Protein AF-A0A1F8BYR2-F1 (afdb_monomer_lite)

pLDDT: mean 91.7, std 9.48, range [56.22, 98.75]

Structure (mmCIF, N/CA/C/O backbone):
data_AF-A0A1F8BYR2-F1
#
_entry.id   AF-A0A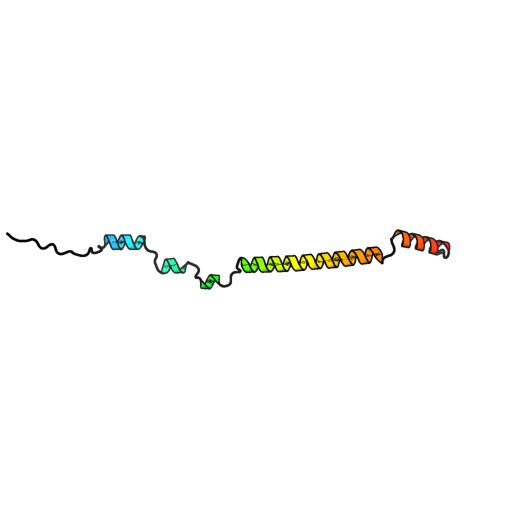1F8BYR2-F1
#
loop_
_atom_site.group_PDB
_atom_site.id
_atom_site.type_symbol
_atom_site.label_atom_id
_atom_site.label_alt_id
_atom_site.label_comp_id
_atom_site.label_asym_id
_atom_site.label_entity_id
_atom_site.label_seq_id
_atom_site.pdbx_PDB_ins_code
_atom_site.Cartn_x
_atom_site.Cartn_y
_atom_site.Cartn_z
_atom_site.occupancy
_atom_site.B_iso_or_equiv
_atom_site.auth_seq_id
_atom_site.auth_comp_id
_atom_site.auth_asym_id
_atom_site.auth_atom_id
_atom_site.pdbx_PDB_model_num
ATOM 1 N N . MET A 1 1 ? -24.090 12.450 81.504 1.00 56.22 1 MET A N 1
ATOM 2 C CA . MET A 1 1 ? -23.496 12.850 80.206 1.00 56.22 1 MET A CA 1
ATOM 3 C C . MET A 1 1 ? -23.569 11.662 79.258 1.00 56.22 1 MET A C 1
ATOM 5 O O . MET A 1 1 ? -22.928 10.660 79.540 1.00 56.22 1 MET A O 1
ATOM 9 N N . PHE A 1 2 ? -24.354 11.734 78.181 1.00 57.12 2 PHE A N 1
ATOM 10 C CA . PHE A 1 2 ? -24.406 10.668 77.172 1.00 57.12 2 PHE A CA 1
ATOM 11 C C . PHE A 1 2 ? -23.445 11.002 76.025 1.00 57.12 2 PHE A C 1
ATOM 13 O O . PHE A 1 2 ? -23.581 12.039 75.380 1.00 57.12 2 PHE A O 1
ATOM 20 N N . LYS A 1 3 ? -22.443 10.142 75.803 1.00 62.72 3 LYS A N 1
ATOM 21 C CA . LYS A 1 3 ? -21.521 10.234 74.663 1.00 62.72 3 LYS A CA 1
ATOM 22 C C . LYS A 1 3 ? -22.254 9.759 73.407 1.00 62.72 3 LYS A C 1
ATOM 24 O O . LYS A 1 3 ? -22.634 8.596 73.324 1.00 62.72 3 LYS A O 1
ATOM 29 N N . SER A 1 4 ? -22.440 10.660 72.447 1.00 67.75 4 SER A N 1
ATOM 30 C CA . SER A 1 4 ? -22.941 10.318 71.114 1.00 67.75 4 SER A CA 1
ATOM 31 C C . SER A 1 4 ? -21.875 9.520 70.361 1.00 67.75 4 SER A C 1
ATOM 33 O O . SER A 1 4 ? -20.759 10.001 70.162 1.00 67.75 4 SER A O 1
ATOM 35 N N . VAL A 1 5 ? -22.202 8.287 69.977 1.00 68.31 5 VAL A N 1
ATOM 36 C CA . VAL A 1 5 ? -21.373 7.459 69.096 1.00 68.31 5 VAL A CA 1
ATOM 37 C C . VAL A 1 5 ? -21.838 7.724 67.666 1.00 68.31 5 VAL A C 1
ATOM 39 O O . VAL A 1 5 ? -22.904 7.264 67.262 1.00 68.31 5 VAL A O 1
ATOM 42 N N . MET A 1 6 ? -21.062 8.488 66.893 1.00 70.69 6 MET A N 1
ATOM 43 C CA . MET A 1 6 ? -21.318 8.648 65.459 1.00 70.69 6 MET A CA 1
ATOM 44 C C . MET A 1 6 ? -20.946 7.354 64.732 1.00 70.69 6 MET A C 1
ATOM 46 O O . MET A 1 6 ? -19.771 7.023 64.586 1.00 70.69 6 MET A O 1
ATOM 50 N N . VAL A 1 7 ? -21.953 6.622 64.261 1.00 72.94 7 VAL A N 1
ATOM 51 C CA . VAL A 1 7 ? -21.753 5.477 63.367 1.00 72.94 7 VAL A CA 1
ATOM 52 C C . VAL A 1 7 ? -21.533 6.012 61.952 1.00 72.94 7 VAL A C 1
ATOM 54 O O . VAL A 1 7 ? -22.399 6.685 61.396 1.00 72.94 7 VAL A O 1
ATOM 57 N N . SER A 1 8 ? -20.370 5.728 61.362 1.00 76.56 8 SER A N 1
ATOM 58 C CA . SER A 1 8 ? -20.074 6.083 59.971 1.00 76.56 8 SER A CA 1
ATOM 59 C C . SER A 1 8 ? -20.888 5.193 59.026 1.00 76.56 8 SER A C 1
ATOM 61 O O . SER A 1 8 ? -20.580 4.015 58.835 1.00 76.56 8 SER A O 1
ATOM 63 N N . VAL A 1 9 ? -21.969 5.738 58.466 1.00 80.06 9 VAL A N 1
ATOM 64 C CA . VAL A 1 9 ? -22.800 5.048 57.471 1.00 80.06 9 VAL A CA 1
ATOM 65 C C . VAL A 1 9 ? -22.219 5.310 56.084 1.00 80.06 9 VAL A C 1
ATOM 67 O O . VAL A 1 9 ? -22.091 6.460 55.667 1.00 80.06 9 VAL A O 1
ATOM 70 N N . LYS A 1 10 ? -21.878 4.245 55.346 1.00 84.12 10 LYS A N 1
ATOM 71 C CA . LYS A 1 10 ? -21.440 4.370 53.947 1.00 84.12 10 LYS A CA 1
ATOM 72 C C . LYS A 1 10 ? -22.567 4.982 53.099 1.00 84.12 10 LYS A C 1
ATOM 74 O O . LYS A 1 10 ? -23.704 4.513 53.215 1.00 84.12 10 LYS A O 1
ATOM 79 N N . PRO A 1 11 ? -22.274 5.968 52.232 1.00 84.62 11 PRO A N 1
ATOM 80 C CA . PRO A 1 11 ? -23.282 6.567 51.367 1.00 84.62 11 PRO A CA 1
ATOM 81 C C . PRO A 1 11 ? -23.919 5.507 50.460 1.00 84.62 11 PRO A C 1
ATOM 83 O O . PRO A 1 11 ? -23.242 4.606 49.959 1.00 84.62 11 PRO A O 1
ATOM 86 N N . ARG A 1 12 ? -25.239 5.607 50.280 1.00 88.88 12 ARG A N 1
ATOM 87 C CA . ARG A 1 12 ? -26.034 4.721 49.423 1.00 88.88 12 ARG A CA 1
ATOM 88 C C . ARG A 1 12 ? -26.586 5.514 48.251 1.00 88.88 12 ARG A C 1
ATOM 90 O O . ARG A 1 12 ? -27.069 6.625 48.445 1.00 88.88 12 ARG A O 1
ATOM 97 N N . LEU A 1 13 ? -26.542 4.909 47.069 1.00 91.94 13 LEU A N 1
ATOM 98 C CA . LEU A 1 13 ? -27.184 5.467 45.886 1.00 91.94 13 LEU A CA 1
ATOM 99 C C . LEU A 1 13 ? -28.705 5.371 46.027 1.00 91.94 13 LEU A C 1
ATOM 101 O O . LEU A 1 13 ? -29.238 4.340 46.445 1.00 91.94 13 LEU A O 1
ATOM 105 N N . ASN A 1 14 ? -29.387 6.447 45.657 1.00 93.56 14 ASN A N 1
ATOM 106 C CA . ASN A 1 14 ? -30.835 6.514 45.534 1.00 93.56 14 ASN A CA 1
ATOM 107 C C . ASN A 1 14 ? -31.269 6.332 44.061 1.00 93.56 14 ASN A C 1
ATOM 109 O O . ASN A 1 14 ? -30.453 6.239 43.143 1.00 93.56 14 ASN A O 1
ATOM 113 N N . GLN A 1 15 ? -32.580 6.293 43.814 1.00 95.12 15 GLN A N 1
ATOM 114 C CA . GLN A 1 15 ? -33.127 6.072 42.471 1.00 95.12 15 GLN A CA 1
ATOM 115 C C . GLN A 1 15 ? -32.816 7.209 41.479 1.00 95.12 15 GLN A C 1
ATOM 117 O O . GLN A 1 15 ? -32.686 6.950 40.281 1.00 95.12 15 GLN A O 1
ATOM 122 N N . ALA A 1 16 ? -32.699 8.454 41.950 1.00 94.56 16 ALA A N 1
ATOM 123 C CA . ALA A 1 16 ? -32.299 9.585 41.116 1.00 94.56 16 ALA A CA 1
ATOM 124 C C . ALA A 1 16 ? -30.836 9.445 40.680 1.00 94.56 16 ALA A C 1
ATOM 126 O O . ALA A 1 16 ? -30.542 9.632 39.499 1.00 94.56 16 ALA A O 1
ATOM 127 N N . ASP A 1 17 ? -29.960 9.002 41.587 1.00 94.69 17 ASP A N 1
ATOM 128 C CA . ASP A 1 17 ? -28.564 8.705 41.268 1.00 94.69 17 ASP A CA 1
ATOM 129 C C . ASP A 1 17 ? -28.490 7.602 40.201 1.00 94.69 17 ASP A C 1
ATOM 131 O O . ASP A 1 17 ? -27.827 7.754 39.178 1.00 94.69 17 ASP A O 1
ATOM 135 N N . VAL A 1 18 ? -29.251 6.515 40.375 1.00 93.62 18 VAL A N 1
ATOM 136 C CA . VAL A 1 18 ? -29.320 5.414 39.397 1.00 93.62 18 VAL A CA 1
ATOM 137 C C . VAL A 1 18 ? -29.846 5.892 38.038 1.00 93.62 18 VAL A C 1
ATOM 139 O O . VAL A 1 18 ? -29.338 5.472 36.996 1.00 93.62 18 VAL A O 1
ATOM 142 N N . LYS A 1 19 ? -30.852 6.775 38.018 1.00 94.56 19 LYS A N 1
ATOM 143 C CA . LYS A 1 19 ? -31.400 7.348 36.780 1.00 94.56 19 LYS A CA 1
ATOM 144 C C . LYS A 1 19 ? -30.368 8.214 36.057 1.00 94.56 19 LYS A C 1
ATOM 146 O O . LYS A 1 19 ? -30.260 8.109 34.838 1.00 94.56 19 LYS A O 1
ATOM 151 N N . LEU A 1 20 ? -29.608 9.022 36.794 1.00 95.69 20 LEU A N 1
ATOM 152 C CA . LEU A 1 20 ? -28.540 9.849 36.240 1.00 95.69 20 LEU A CA 1
ATOM 153 C C . LEU A 1 20 ? -27.433 8.979 35.626 1.00 95.69 20 LEU A C 1
ATOM 155 O O . LEU A 1 20 ? -27.032 9.210 34.488 1.00 95.69 20 LEU A O 1
ATOM 159 N N . LEU A 1 21 ? -27.004 7.924 36.327 1.00 94.38 21 LEU A N 1
ATOM 160 C CA . LEU A 1 21 ? -25.954 7.012 35.856 1.00 94.38 21 LEU A CA 1
ATOM 161 C C . LEU A 1 21 ? -26.317 6.327 34.530 1.00 94.38 21 LEU A C 1
ATOM 163 O O . LEU A 1 21 ? -25.455 6.180 33.667 1.00 94.38 21 LEU A O 1
ATOM 167 N N . LYS A 1 22 ? -27.590 5.968 34.320 1.00 93.31 22 LYS A N 1
ATOM 168 C CA . LYS A 1 22 ? -28.056 5.363 33.057 1.00 93.31 22 LYS A CA 1
ATOM 169 C C . LYS A 1 22 ? -27.895 6.270 31.835 1.00 93.31 22 LYS A C 1
ATOM 171 O O . LYS A 1 22 ? -27.790 5.752 30.733 1.00 93.31 22 LYS A O 1
ATOM 176 N N . GLY A 1 23 ? -27.903 7.591 32.017 1.00 93.25 23 GLY A N 1
ATOM 177 C CA . GLY A 1 23 ? -27.664 8.547 30.932 1.00 93.25 23 GLY A CA 1
ATOM 178 C C . GLY A 1 23 ? -26.184 8.845 30.685 1.00 93.25 23 GLY A C 1
ATOM 179 O O . GLY A 1 23 ? -25.850 9.421 29.657 1.00 93.25 23 GLY A O 1
ATOM 180 N N . ILE A 1 24 ? -25.306 8.476 31.622 1.00 96.56 24 ILE A N 1
ATOM 181 C CA . ILE A 1 24 ? -23.867 8.777 31.573 1.00 96.56 24 ILE A CA 1
ATOM 182 C C . ILE A 1 24 ? -23.069 7.575 31.063 1.00 96.56 24 ILE A C 1
ATOM 184 O O . ILE A 1 24 ? -22.109 7.738 30.313 1.00 96.56 24 ILE A O 1
ATOM 188 N N . PHE A 1 25 ? -23.436 6.365 31.487 1.00 96.19 25 PHE A N 1
ATOM 189 C CA . PHE A 1 25 ? -22.695 5.158 31.141 1.00 96.19 25 PHE A CA 1
ATOM 190 C C . PHE A 1 25 ? -23.122 4.592 29.791 1.00 96.19 25 PHE A C 1
ATOM 192 O O . PHE A 1 25 ? -24.305 4.374 29.540 1.00 96.19 25 PHE A O 1
ATOM 199 N N . ALA A 1 26 ? -22.128 4.262 28.967 1.00 96.50 26 ALA A N 1
ATOM 200 C CA . ALA A 1 26 ? -22.342 3.445 27.785 1.00 96.50 26 ALA A CA 1
ATOM 201 C C . ALA A 1 26 ? -22.846 2.046 28.174 1.00 96.50 26 ALA A C 1
ATOM 203 O O . ALA A 1 26 ? -22.406 1.440 29.157 1.00 96.50 26 ALA A O 1
ATOM 204 N N . THR A 1 27 ? -23.754 1.522 27.363 1.00 95.50 27 THR A N 1
ATOM 205 C CA . THR A 1 27 ? -24.311 0.178 27.480 1.00 95.50 27 THR A CA 1
ATOM 206 C C . THR A 1 27 ? -23.552 -0.808 26.597 1.00 95.50 27 THR A C 1
ATOM 208 O O . THR A 1 27 ? -22.761 -0.443 25.727 1.00 95.50 27 THR A O 1
ATOM 211 N N . LYS A 1 28 ? -23.824 -2.104 26.776 1.00 96.44 28 LYS A N 1
ATOM 212 C CA . LYS A 1 28 ? -23.274 -3.141 25.891 1.00 96.44 28 LYS A CA 1
ATOM 213 C C . LYS A 1 28 ? -23.714 -2.957 24.438 1.00 96.44 28 LYS A C 1
ATOM 215 O O . LYS A 1 28 ? -22.953 -3.296 23.539 1.00 96.44 28 LYS A O 1
ATOM 220 N N . ASP A 1 29 ? -24.919 -2.438 24.213 1.00 96.88 29 ASP A N 1
ATOM 221 C CA . ASP A 1 29 ? -25.444 -2.224 22.866 1.00 96.88 29 ASP A CA 1
ATOM 222 C C . ASP A 1 29 ? -24.762 -1.047 22.161 1.00 96.88 29 ASP A C 1
ATOM 224 O O . ASP A 1 29 ? -24.561 -1.109 20.948 1.00 96.88 29 ASP A O 1
ATOM 228 N N . ASP A 1 30 ? -24.308 -0.037 22.909 1.00 96.38 30 ASP A N 1
ATOM 229 C CA . ASP A 1 30 ? -23.509 1.065 22.357 1.00 96.38 30 ASP A CA 1
ATOM 230 C C . ASP A 1 30 ? -22.164 0.566 21.811 1.00 96.38 30 ASP A C 1
ATOM 232 O O . ASP A 1 30 ? -21.710 1.003 20.753 1.00 96.38 30 ASP A O 1
ATOM 236 N N . LEU A 1 31 ? -21.549 -0.410 22.489 1.00 97.56 31 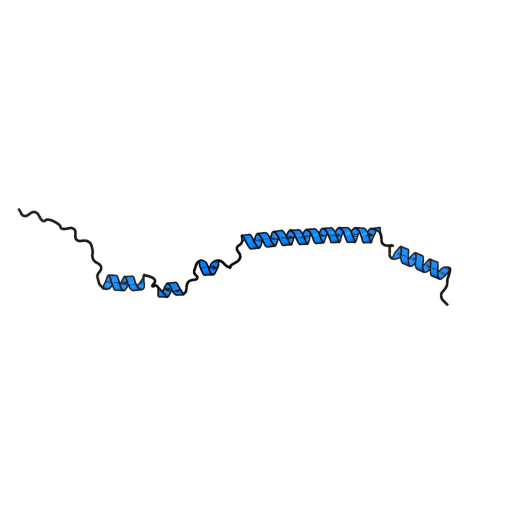LEU A N 1
ATOM 237 C CA . LEU A 1 31 ? -20.244 -0.957 22.106 1.00 97.56 31 LEU A CA 1
ATOM 238 C C . LEU A 1 31 ? -20.295 -1.865 20.871 1.00 97.56 31 LEU A C 1
ATOM 240 O O . LEU A 1 31 ? -19.293 -1.970 20.170 1.00 97.56 31 LEU A O 1
ATOM 244 N N . LYS A 1 32 ? -21.440 -2.489 20.560 1.00 96.69 32 LYS A N 1
ATOM 245 C CA . LYS A 1 32 ? -21.586 -3.389 19.393 1.00 96.69 32 LYS A CA 1
ATOM 246 C C . LYS A 1 32 ? -21.329 -2.701 18.049 1.00 96.69 32 LYS A C 1
ATOM 248 O O . LYS A 1 32 ? -21.083 -3.381 17.061 1.00 96.69 32 LYS A O 1
ATOM 253 N N . LYS A 1 33 ? -21.425 -1.369 17.998 1.00 96.44 33 LYS A N 1
ATOM 254 C CA . LYS A 1 33 ? -21.187 -0.567 16.787 1.00 96.44 33 LYS A CA 1
ATOM 255 C C . LYS A 1 33 ? -19.712 -0.229 16.569 1.00 96.44 33 LYS A C 1
ATOM 257 O O . LYS A 1 33 ? -19.369 0.317 15.525 1.00 96.44 33 LYS A O 1
ATOM 262 N N . LEU A 1 34 ? -18.857 -0.485 17.556 1.00 97.62 34 LEU A N 1
ATOM 263 C CA . LEU A 1 34 ? -17.433 -0.193 17.469 1.00 97.62 34 LEU A CA 1
ATOM 264 C C . LEU A 1 34 ? -16.700 -1.366 16.818 1.00 97.62 34 LEU A C 1
ATOM 266 O O . LEU A 1 34 ? -16.973 -2.522 17.134 1.00 97.62 34 LEU A O 1
ATOM 270 N N . ALA A 1 35 ? -15.735 -1.054 15.953 1.00 97.69 35 ALA A N 1
ATOM 271 C CA . ALA A 1 35 ? -14.793 -2.049 15.462 1.00 97.69 35 ALA A CA 1
ATOM 272 C C . ALA A 1 35 ? -13.965 -2.607 16.628 1.00 97.69 35 ALA A C 1
ATOM 274 O O . ALA A 1 35 ? -13.516 -1.878 17.520 1.00 97.69 35 ALA A O 1
ATOM 275 N N . THR A 1 36 ? -13.753 -3.913 16.608 1.00 97.56 36 THR A N 1
ATOM 276 C CA . THR A 1 36 ? -12.895 -4.627 17.543 1.00 97.56 36 THR A CA 1
ATOM 277 C C . THR A 1 36 ? -11.443 -4.580 17.077 1.00 97.56 36 THR A C 1
ATOM 279 O O . THR A 1 36 ? -11.127 -4.241 15.939 1.00 97.56 36 THR A O 1
ATOM 282 N N . LYS A 1 37 ? -10.514 -4.953 17.962 1.00 97.44 37 LYS A N 1
ATOM 283 C CA . LYS A 1 37 ? -9.100 -5.084 17.581 1.00 97.44 37 LYS A CA 1
ATOM 284 C C . LYS A 1 37 ? -8.875 -6.169 16.529 1.00 97.44 37 LYS A C 1
ATOM 286 O O . LYS A 1 37 ? -7.912 -6.069 15.777 1.00 97.44 37 LYS A O 1
ATOM 291 N N . ASP A 1 38 ? -9.729 -7.189 16.503 1.00 97.75 38 ASP A N 1
ATOM 292 C CA . ASP A 1 38 ? -9.629 -8.274 15.533 1.00 97.75 38 ASP A CA 1
ATOM 293 C C . ASP A 1 38 ? -10.034 -7.805 14.133 1.00 97.75 38 ASP A C 1
ATOM 295 O O . ASP A 1 38 ? -9.331 -8.130 13.181 1.00 97.75 38 ASP A O 1
ATOM 299 N N . ASP A 1 39 ? -11.041 -6.929 14.024 1.00 97.62 39 ASP A N 1
ATOM 300 C CA . ASP A 1 39 ? -11.459 -6.319 12.748 1.00 97.62 39 ASP A CA 1
ATOM 301 C C . ASP A 1 39 ? -10.338 -5.504 12.077 1.00 97.62 39 ASP A C 1
ATOM 303 O O . ASP A 1 39 ? -10.356 -5.270 10.871 1.00 97.62 39 ASP A O 1
ATOM 307 N N . LEU A 1 40 ? -9.345 -5.053 12.852 1.00 97.88 40 LEU A N 1
ATOM 308 C CA . LEU A 1 40 ? -8.244 -4.219 12.364 1.00 97.88 40 LEU A CA 1
ATOM 309 C C . LEU A 1 40 ? -7.006 -5.015 11.921 1.00 97.88 40 LEU A C 1
ATOM 311 O O . LEU A 1 40 ? -6.084 -4.418 11.364 1.00 97.88 40 LEU A O 1
ATOM 315 N N . LYS A 1 41 ? -6.944 -6.331 12.168 1.00 96.75 41 LYS A N 1
ATOM 316 C CA . LYS A 1 41 ? -5.732 -7.140 11.923 1.00 96.75 41 LYS A CA 1
ATOM 317 C C . LYS A 1 41 ? -5.350 -7.258 10.448 1.00 96.75 41 LYS A C 1
ATOM 319 O O . LYS A 1 41 ? -4.163 -7.367 10.152 1.00 96.75 41 LYS A O 1
ATOM 324 N N . ASP A 1 42 ? -6.329 -7.198 9.552 1.00 97.12 42 ASP A N 1
ATOM 325 C CA . ASP A 1 42 ? -6.114 -7.386 8.112 1.00 97.12 42 ASP A CA 1
ATOM 326 C C . ASP A 1 42 ? -5.710 -6.093 7.383 1.00 97.12 42 ASP A C 1
ATOM 328 O O . ASP A 1 42 ? -5.379 -6.112 6.195 1.00 97.12 42 ASP A O 1
ATOM 332 N N . PHE A 1 43 ? -5.704 -4.949 8.075 1.00 97.62 43 PHE A N 1
ATOM 333 C CA . PHE A 1 43 ? -5.308 -3.681 7.474 1.00 97.62 43 PHE A CA 1
ATOM 334 C C . PHE A 1 43 ? -3.788 -3.558 7.358 1.00 97.62 43 PHE A C 1
ATOM 336 O O . PHE A 1 43 ? -3.036 -3.806 8.302 1.00 97.62 43 PHE A O 1
ATOM 343 N N . ALA A 1 44 ? -3.334 -3.080 6.197 1.00 97.75 44 ALA A N 1
ATOM 344 C CA . ALA A 1 44 ? -1.934 -2.748 5.986 1.00 97.75 44 ALA A CA 1
ATOM 345 C C . ALA A 1 44 ? -1.475 -1.655 6.960 1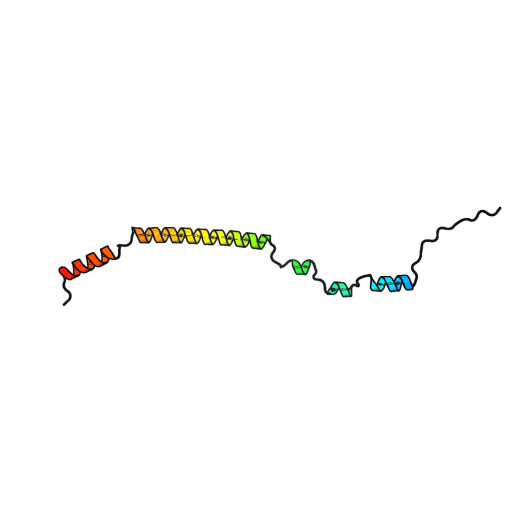.00 97.75 44 ALA A C 1
ATOM 347 O O . ALA A 1 44 ? -2.140 -0.635 7.161 1.00 97.75 44 ALA A O 1
ATOM 348 N N . THR A 1 45 ? -0.285 -1.837 7.523 1.00 97.88 45 THR A N 1
ATOM 349 C CA . THR A 1 45 ? 0.333 -0.847 8.400 1.00 97.88 45 THR A CA 1
ATOM 350 C C . THR A 1 45 ? 1.178 0.143 7.601 1.00 97.88 45 THR A C 1
ATOM 352 O O . THR A 1 45 ? 1.594 -0.101 6.465 1.00 97.88 45 THR A O 1
ATOM 355 N N . LYS A 1 46 ? 1.552 1.257 8.238 1.00 98.25 46 LYS A N 1
ATOM 356 C CA . LYS A 1 46 ? 2.527 2.207 7.677 1.00 98.25 46 LYS A CA 1
ATOM 357 C C . LYS A 1 46 ? 3.845 1.530 7.267 1.00 98.25 46 LYS A C 1
ATOM 359 O O . LYS A 1 46 ? 4.478 1.946 6.298 1.00 98.25 46 LYS A O 1
ATOM 364 N N . ILE A 1 47 ? 4.267 0.491 7.990 1.00 98.31 47 ILE A N 1
ATOM 365 C CA . ILE A 1 47 ? 5.503 -0.244 7.696 1.00 98.31 47 ILE A CA 1
ATOM 366 C C . ILE A 1 47 ? 5.380 -1.037 6.394 1.00 98.31 47 ILE A C 1
ATOM 368 O O . ILE A 1 47 ? 6.348 -1.104 5.633 1.00 98.31 47 ILE A O 1
ATOM 372 N N . ASP A 1 48 ? 4.207 -1.597 6.107 1.00 98.25 48 ASP A N 1
ATOM 373 C CA . ASP A 1 48 ? 3.968 -2.349 4.874 1.00 98.25 48 ASP A CA 1
ATOM 374 C C . ASP A 1 48 ? 4.070 -1.436 3.649 1.00 98.25 48 ASP A C 1
ATOM 376 O O . ASP A 1 48 ? 4.766 -1.765 2.685 1.00 98.25 48 ASP A O 1
ATOM 380 N N . LEU A 1 49 ? 3.515 -0.223 3.741 1.00 98.56 49 LEU A N 1
ATOM 381 C CA . LEU A 1 49 ? 3.627 0.793 2.690 1.00 98.56 49 LEU A CA 1
ATOM 382 C C . LEU A 1 49 ? 5.079 1.232 2.454 1.00 98.56 49 LEU A C 1
ATOM 384 O O . LEU A 1 49 ? 5.527 1.297 1.310 1.00 98.56 49 LEU A O 1
ATOM 388 N N . LEU A 1 50 ? 5.858 1.455 3.518 1.00 98.62 50 LEU A N 1
ATOM 389 C CA . LEU A 1 50 ? 7.282 1.798 3.394 1.00 98.62 50 LEU A CA 1
ATOM 390 C C . LEU A 1 50 ? 8.097 0.668 2.747 1.00 98.62 50 LEU A C 1
ATOM 392 O O . LEU A 1 50 ? 9.017 0.924 1.965 1.00 98.62 50 LEU A O 1
ATOM 396 N N . LYS A 1 51 ? 7.776 -0.598 3.048 1.00 98.69 51 LYS A N 1
ATOM 397 C CA . LYS A 1 51 ? 8.407 -1.752 2.387 1.00 98.69 51 LYS A CA 1
ATOM 398 C C . LYS A 1 51 ? 8.074 -1.778 0.896 1.00 98.69 51 LYS A C 1
ATOM 400 O O . LYS A 1 51 ? 8.976 -2.008 0.086 1.00 98.69 51 LYS A O 1
ATOM 405 N N . MET A 1 52 ? 6.817 -1.527 0.529 1.00 98.56 52 MET A N 1
ATOM 406 C CA . MET A 1 52 ? 6.393 -1.446 -0.871 1.00 98.56 52 MET A CA 1
ATOM 407 C C . MET A 1 52 ? 7.104 -0.312 -1.613 1.00 98.56 52 MET A C 1
ATOM 409 O O . MET A 1 52 ? 7.664 -0.547 -2.682 1.00 98.56 52 MET A O 1
ATOM 413 N N . GLU A 1 53 ? 7.174 0.881 -1.023 1.00 98.62 53 GLU A N 1
ATOM 414 C CA . GLU A 1 53 ? 7.864 2.037 -1.601 1.00 98.62 53 GLU A CA 1
ATOM 415 C C . GLU A 1 53 ? 9.347 1.737 -1.874 1.00 98.62 53 GLU A C 1
ATOM 417 O O . GLU A 1 53 ? 9.852 1.997 -2.969 1.00 98.62 53 GLU A O 1
ATOM 422 N N . ARG A 1 54 ? 10.050 1.130 -0.907 1.00 98.69 54 ARG A N 1
ATOM 423 C CA . ARG A 1 54 ? 11.460 0.733 -1.074 1.00 98.69 54 ARG A CA 1
ATOM 424 C C . ARG A 1 54 ? 11.638 -0.276 -2.205 1.00 98.69 54 ARG A C 1
ATOM 426 O O . ARG A 1 54 ? 12.549 -0.124 -3.019 1.00 98.69 54 ARG A O 1
ATOM 433 N N . ARG A 1 55 ? 10.771 -1.293 -2.277 1.00 98.56 55 ARG A N 1
ATOM 434 C CA . ARG A 1 55 ? 10.799 -2.291 -3.359 1.00 98.56 55 ARG A CA 1
ATOM 435 C C . ARG A 1 55 ? 10.561 -1.635 -4.714 1.00 98.56 55 ARG A C 1
ATOM 437 O O . ARG A 1 55 ? 11.299 -1.931 -5.652 1.00 98.56 55 ARG A O 1
ATOM 444 N N . LEU A 1 56 ? 9.582 -0.739 -4.812 1.00 98.69 56 LEU A N 1
ATOM 445 C CA . LEU A 1 56 ? 9.267 -0.030 -6.048 1.00 98.69 56 LEU A CA 1
ATOM 446 C C . LEU A 1 56 ? 10.441 0.844 -6.501 1.00 98.69 56 LEU A C 1
ATOM 448 O O . LEU A 1 56 ? 10.876 0.732 -7.645 1.00 98.69 56 LEU A O 1
ATOM 452 N N . LYS A 1 57 ? 11.019 1.639 -5.591 1.00 98.69 57 LYS A N 1
ATOM 453 C CA . LYS A 1 57 ? 12.213 2.454 -5.866 1.00 98.69 57 LYS A CA 1
ATOM 454 C C . LYS A 1 57 ? 13.364 1.610 -6.409 1.00 98.69 57 LYS A C 1
ATOM 456 O O . LYS A 1 57 ? 13.974 1.991 -7.403 1.00 98.69 57 LYS A O 1
ATOM 461 N N . LEU A 1 58 ? 13.628 0.447 -5.812 1.00 98.62 58 LEU A N 1
ATOM 462 C CA . LEU A 1 58 ? 14.682 -0.453 -6.283 1.00 98.62 58 LEU A CA 1
ATOM 463 C C . LEU A 1 58 ? 14.425 -0.956 -7.713 1.00 98.62 58 LEU A C 1
ATOM 465 O O . LEU A 1 58 ? 15.340 -0.933 -8.534 1.00 98.62 58 LEU A O 1
ATOM 469 N N . HIS A 1 59 ? 13.203 -1.401 -8.020 1.00 98.62 59 HIS A N 1
ATOM 470 C CA . HIS A 1 59 ? 12.861 -1.903 -9.357 1.00 98.62 59 HIS A CA 1
ATOM 471 C C . HIS A 1 59 ? 12.949 -0.807 -10.417 1.00 98.62 59 HIS A C 1
ATOM 473 O O . HIS A 1 59 ? 13.537 -1.027 -11.474 1.00 98.62 59 HIS A O 1
ATOM 479 N N . VAL A 1 60 ? 12.436 0.387 -10.115 1.00 98.62 60 VAL A N 1
ATOM 480 C CA . VAL A 1 60 ? 12.518 1.538 -11.021 1.00 98.62 60 VAL A CA 1
ATOM 481 C C . VAL A 1 60 ? 13.974 1.920 -11.279 1.00 98.62 60 VAL A C 1
ATOM 483 O O . VAL A 1 60 ? 14.354 2.122 -12.430 1.00 98.62 60 VAL A O 1
ATOM 486 N N . SER A 1 61 ? 14.816 1.973 -10.243 1.00 98.69 61 SER A N 1
ATOM 487 C CA . SER A 1 61 ? 16.244 2.262 -10.415 1.00 98.69 61 SER A CA 1
ATOM 488 C C . SER A 1 61 ? 16.946 1.210 -11.274 1.00 98.69 61 SER A C 1
ATOM 490 O O . SER A 1 61 ? 17.700 1.572 -12.174 1.00 98.69 61 SER A O 1
ATOM 492 N N . LYS A 1 62 ? 16.661 -0.082 -11.068 1.00 98.75 62 LYS A N 1
ATOM 493 C CA . LYS A 1 62 ? 17.214 -1.163 -11.904 1.00 98.75 62 LYS A CA 1
ATOM 494 C C . LYS A 1 62 ? 16.799 -1.025 -13.369 1.00 98.75 62 LYS A C 1
ATOM 496 O O . LYS A 1 62 ? 17.656 -1.094 -14.244 1.00 98.75 62 LYS A O 1
ATOM 501 N N . ALA A 1 63 ? 15.516 -0.775 -13.630 1.00 98.62 63 ALA A N 1
ATOM 502 C CA . ALA A 1 63 ? 15.003 -0.593 -14.986 1.00 98.62 63 ALA A CA 1
ATOM 503 C C . ALA A 1 63 ? 15.644 0.615 -15.689 1.00 98.62 63 ALA A C 1
ATOM 505 O O . ALA A 1 63 ? 15.991 0.534 -16.864 1.00 98.62 63 ALA A O 1
ATOM 506 N N . LYS A 1 64 ? 15.862 1.721 -14.965 1.00 98.69 64 LYS A N 1
ATOM 507 C CA . LYS A 1 64 ? 16.559 2.900 -15.501 1.00 98.69 64 LYS A CA 1
ATOM 508 C C . LYS A 1 64 ? 18.002 2.590 -15.900 1.00 98.69 64 LYS A C 1
ATOM 510 O O . LYS A 1 64 ? 18.435 3.031 -16.959 1.00 98.69 64 LYS A O 1
ATOM 515 N N . ILE A 1 65 ? 18.732 1.836 -15.077 1.00 98.69 65 ILE A N 1
ATOM 516 C CA . ILE A 1 65 ? 20.126 1.454 -15.358 1.00 98.69 65 ILE A CA 1
ATOM 517 C C . ILE A 1 65 ? 20.207 0.511 -16.566 1.00 98.69 65 ILE A C 1
ATOM 519 O O . ILE A 1 65 ? 21.053 0.711 -17.439 1.00 98.69 65 ILE A O 1
ATOM 523 N N . ASP A 1 66 ? 19.321 -0.487 -16.646 1.00 98.50 66 ASP A N 1
ATOM 524 C CA . ASP A 1 66 ? 19.237 -1.377 -17.812 1.00 98.50 66 ASP A CA 1
ATOM 525 C C . ASP A 1 66 ? 18.963 -0.584 -19.096 1.00 98.50 66 ASP A C 1
ATOM 527 O O . ASP A 1 66 ? 19.686 -0.714 -20.086 1.00 98.50 66 ASP A O 1
ATOM 531 N N . LEU A 1 67 ? 17.975 0.316 -19.052 1.00 98.50 67 LEU A N 1
ATOM 532 C CA . LEU A 1 67 ? 17.632 1.162 -20.188 1.00 98.50 67 LEU A CA 1
ATOM 533 C C . LEU A 1 67 ? 18.810 2.046 -20.615 1.00 98.50 67 LEU A C 1
ATOM 535 O O . LEU A 1 67 ? 19.125 2.098 -21.801 1.00 98.50 67 LEU A O 1
ATOM 539 N N . ALA A 1 68 ? 19.492 2.692 -19.666 1.00 98.06 68 ALA A N 1
ATOM 540 C CA . ALA A 1 68 ? 20.672 3.503 -19.955 1.00 98.06 68 ALA A CA 1
ATOM 541 C C . ALA A 1 68 ? 21.774 2.671 -20.630 1.00 98.06 68 ALA A C 1
ATOM 543 O O . ALA A 1 68 ? 22.318 3.074 -21.655 1.00 98.06 68 ALA A O 1
ATOM 544 N N . THR A 1 69 ? 22.033 1.464 -20.119 1.00 97.75 69 THR A N 1
ATOM 545 C CA . THR A 1 69 ? 23.025 0.539 -20.686 1.00 97.75 69 THR A CA 1
ATOM 546 C C . THR A 1 69 ? 22.670 0.148 -22.122 1.00 97.75 69 THR A C 1
ATOM 548 O O . THR A 1 69 ? 23.533 0.123 -23.001 1.00 97.75 69 THR A O 1
ATOM 551 N N . ARG A 1 70 ? 21.390 -0.131 -22.391 1.00 96.31 70 ARG A N 1
ATOM 552 C CA . ARG A 1 70 ? 20.901 -0.490 -23.729 1.00 96.31 70 ARG A CA 1
ATOM 553 C C . ARG A 1 70 ? 20.991 0.677 -24.707 1.00 96.31 70 ARG A C 1
ATOM 555 O O . ARG A 1 70 ? 21.435 0.467 -25.832 1.00 96.31 70 ARG A O 1
ATOM 562 N N . ILE A 1 71 ? 20.639 1.890 -24.281 1.00 94.88 71 ILE A N 1
ATOM 563 C CA . ILE A 1 71 ? 20.773 3.102 -25.103 1.00 94.88 71 ILE A CA 1
ATOM 564 C C . ILE A 1 71 ? 22.237 3.324 -25.484 1.00 94.88 71 ILE A C 1
ATOM 566 O O . ILE A 1 71 ? 22.533 3.510 -26.662 1.00 94.88 71 ILE A O 1
ATOM 570 N N . SER A 1 72 ? 23.160 3.235 -24.520 1.00 93.75 72 SER A N 1
ATOM 571 C CA . SER A 1 72 ? 24.592 3.383 -24.797 1.00 93.75 72 SER A CA 1
ATOM 572 C C . SER A 1 72 ? 25.093 2.350 -25.805 1.00 93.75 72 SER A C 1
ATOM 574 O O . SER A 1 72 ? 25.853 2.705 -26.699 1.00 93.75 72 SER A O 1
ATOM 576 N N . ARG A 1 73 ? 24.638 1.092 -25.717 1.00 92.56 73 ARG A N 1
ATOM 577 C CA . ARG A 1 73 ? 24.993 0.054 -26.699 1.00 92.56 73 ARG A CA 1
ATOM 578 C C . ARG A 1 73 ? 24.468 0.372 -28.092 1.00 92.56 73 ARG A C 1
ATOM 580 O O . ARG A 1 73 ? 25.220 0.256 -29.053 1.00 92.56 73 ARG A O 1
ATOM 587 N N . VAL A 1 74 ? 23.203 0.771 -28.222 1.00 89.56 74 VAL A N 1
ATOM 588 C CA . VAL A 1 74 ? 22.624 1.131 -29.528 1.00 89.56 74 VAL A CA 1
ATOM 589 C C . VAL A 1 74 ? 23.389 2.301 -30.144 1.00 89.56 74 VAL A C 1
ATOM 591 O O . VAL A 1 74 ? 23.734 2.238 -31.320 1.00 89.56 74 VAL A O 1
ATOM 594 N N . ALA A 1 75 ? 23.726 3.311 -29.338 1.00 88.38 75 ALA A N 1
ATOM 595 C CA . ALA A 1 75 ? 24.454 4.492 -29.789 1.00 88.38 75 ALA A CA 1
ATOM 596 C C . ALA A 1 75 ? 25.872 4.188 -30.305 1.00 88.38 75 ALA A C 1
ATOM 598 O O . ALA A 1 75 ? 26.349 4.895 -31.187 1.00 88.38 75 ALA A O 1
ATOM 599 N N . THR A 1 76 ? 26.548 3.160 -29.776 1.00 87.19 76 THR A N 1
ATOM 600 C CA . THR A 1 76 ? 27.929 2.823 -30.170 1.00 87.19 76 THR A CA 1
ATOM 601 C C . THR A 1 76 ? 28.038 1.694 -31.191 1.00 87.19 76 THR A C 1
ATOM 603 O O . THR A 1 76 ? 29.054 1.603 -31.873 1.00 87.19 76 THR A O 1
ATOM 606 N N . SER A 1 77 ? 27.026 0.830 -31.306 1.00 86.69 77 SER A N 1
ATOM 607 C CA . SER A 1 77 ? 27.052 -0.330 -32.213 1.00 86.69 77 SER A CA 1
ATOM 608 C C . SER A 1 77 ? 26.231 -0.155 -33.491 1.00 86.69 77 SER A C 1
ATOM 610 O O . SER A 1 77 ? 26.425 -0.917 -34.436 1.00 86.69 77 SER A O 1
ATOM 612 N N . SER A 1 78 ? 25.333 0.834 -33.552 1.00 85.81 78 SER A N 1
ATOM 613 C CA . SER A 1 78 ? 24.497 1.064 -34.736 1.00 85.81 78 SER A CA 1
ATOM 614 C C . SER A 1 78 ? 25.147 2.081 -35.678 1.00 85.81 78 SER A C 1
ATOM 616 O O . SER A 1 78 ? 25.589 3.135 -35.214 1.00 85.81 78 SER A O 1
ATOM 618 N N . PRO A 1 79 ? 25.174 1.827 -37.000 1.00 84.94 79 PRO A N 1
ATOM 619 C CA . PRO A 1 79 ? 25.540 2.845 -37.976 1.00 84.94 79 PRO A CA 1
ATOM 620 C C . PRO A 1 79 ? 24.653 4.080 -37.814 1.00 84.94 79 PRO A C 1
ATOM 622 O O . PRO A 1 79 ? 23.446 3.970 -37.595 1.00 84.94 79 PRO A O 1
ATOM 625 N N . THR A 1 80 ? 25.238 5.270 -37.941 1.00 85.56 80 THR A N 1
ATOM 626 C CA . THR A 1 80 ? 24.429 6.494 -37.958 1.00 85.56 80 THR A CA 1
ATOM 627 C C . THR A 1 80 ? 23.567 6.539 -39.221 1.00 85.56 80 THR A C 1
ATOM 629 O O . THR A 1 80 ? 23.955 6.004 -40.261 1.00 85.56 80 THR A O 1
ATOM 632 N N . ILE A 1 81 ? 22.431 7.242 -39.165 1.00 84.56 81 ILE A N 1
ATOM 633 C CA . I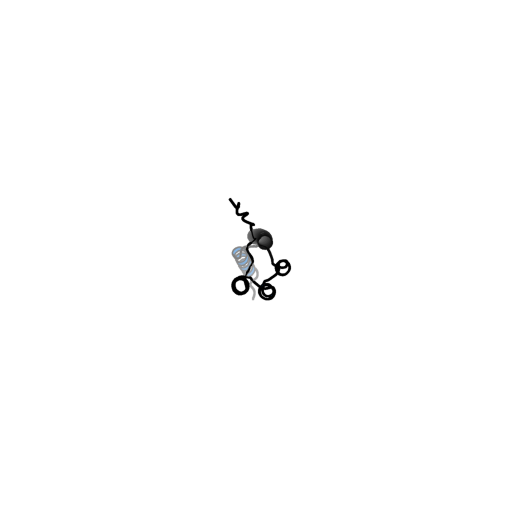LE A 1 81 ? 21.569 7.463 -40.342 1.00 84.56 81 ILE A CA 1
ATOM 634 C C . ILE A 1 81 ? 22.380 8.058 -41.499 1.00 84.56 81 ILE A C 1
ATOM 636 O O . ILE A 1 81 ? 22.237 7.634 -42.640 1.00 84.56 81 ILE A O 1
ATOM 640 N N . LYS A 1 82 ? 23.301 8.985 -41.202 1.00 84.88 82 LYS A N 1
ATOM 641 C CA . LYS A 1 82 ? 24.200 9.556 -42.208 1.00 84.88 82 LYS A CA 1
ATOM 642 C C . LYS A 1 82 ? 25.077 8.485 -42.862 1.00 84.88 82 LYS A C 1
ATOM 644 O O . LYS A 1 82 ? 25.135 8.431 -44.081 1.00 84.88 82 LYS A O 1
ATOM 649 N N . MET A 1 83 ? 25.716 7.618 -42.072 1.00 90.56 83 MET A N 1
ATOM 650 C CA . MET A 1 83 ? 26.550 6.534 -42.610 1.00 90.56 83 MET A CA 1
ATOM 651 C C . MET A 1 83 ? 25.749 5.566 -43.486 1.00 90.56 83 MET A C 1
ATOM 653 O O . MET A 1 83 ? 26.272 5.090 -44.490 1.00 90.56 83 MET A O 1
ATOM 657 N N . PHE A 1 84 ? 24.494 5.289 -43.125 1.00 91.56 84 PHE A N 1
ATOM 658 C CA . PHE A 1 84 ? 23.606 4.457 -43.932 1.00 91.56 84 PHE A CA 1
ATOM 659 C C . PHE A 1 84 ? 23.236 5.139 -45.258 1.00 91.56 84 PHE A C 1
ATOM 661 O O . PHE A 1 84 ? 23.447 4.553 -46.316 1.00 91.56 84 PHE A O 1
ATOM 668 N N . ASN A 1 85 ? 22.790 6.398 -45.219 1.00 89.75 85 ASN A N 1
ATOM 669 C CA . ASN A 1 85 ? 22.423 7.164 -46.416 1.00 89.75 85 ASN A CA 1
ATOM 670 C C . ASN A 1 85 ? 23.626 7.378 -47.356 1.00 89.75 85 ASN A C 1
ATOM 672 O O . ASN A 1 85 ? 23.499 7.278 -48.576 1.00 89.75 85 ASN A O 1
ATOM 676 N N . ASP A 1 86 ? 24.813 7.635 -46.795 1.00 93.44 86 ASP A N 1
ATOM 677 C CA . ASP A 1 86 ? 26.059 7.755 -47.559 1.00 93.44 86 ASP A CA 1
ATOM 678 C C . ASP A 1 86 ? 26.389 6.435 -48.280 1.00 93.44 86 ASP A C 1
ATOM 680 O O . ASP A 1 86 ? 26.850 6.444 -49.427 1.00 93.44 86 ASP A O 1
ATOM 684 N N . LEU A 1 87 ? 26.147 5.289 -47.631 1.00 92.94 87 LEU A N 1
ATOM 685 C CA . LEU A 1 87 ? 26.332 3.967 -48.229 1.00 92.94 87 LEU A CA 1
ATOM 686 C C . LEU A 1 87 ? 25.294 3.687 -49.324 1.00 92.94 87 LEU A C 1
ATOM 688 O O . LEU A 1 87 ? 25.675 3.250 -50.408 1.00 92.94 87 LEU A O 1
ATOM 692 N N . GLU A 1 88 ? 24.020 3.988 -49.081 1.00 92.31 88 GLU A N 1
ATOM 693 C CA . GLU A 1 88 ? 22.932 3.849 -50.057 1.00 92.31 88 GLU A CA 1
ATOM 694 C C . GLU A 1 88 ? 23.215 4.662 -51.331 1.00 92.31 88 GLU A C 1
ATOM 696 O O . GLU A 1 88 ? 23.173 4.135 -52.444 1.00 92.31 88 GLU A O 1
ATOM 701 N N . GLY A 1 89 ? 23.642 5.919 -51.177 1.00 93.44 89 GLY A N 1
ATOM 702 C CA . GLY A 1 89 ? 24.042 6.763 -52.301 1.00 93.44 89 GLY A CA 1
ATOM 703 C C . GLY A 1 89 ? 25.253 6.222 -53.068 1.00 93.44 89 GLY A C 1
ATOM 704 O O . GLY A 1 89 ? 25.336 6.387 -54.285 1.00 93.44 89 GLY A O 1
ATOM 705 N N . ARG A 1 90 ? 26.202 5.556 -52.393 1.00 95.06 90 ARG A N 1
ATOM 706 C CA . ARG A 1 90 ? 27.317 4.869 -53.069 1.00 95.06 90 ARG A CA 1
ATOM 707 C C . ARG A 1 90 ? 26.823 3.669 -53.870 1.00 95.06 90 ARG A C 1
ATOM 709 O O . ARG A 1 90 ? 27.240 3.534 -55.015 1.00 95.06 90 ARG A O 1
ATOM 716 N N . ILE A 1 91 ? 25.952 2.838 -53.300 1.00 93.75 91 ILE A N 1
ATOM 717 C CA . ILE A 1 91 ? 25.392 1.660 -53.978 1.00 93.75 91 ILE A CA 1
ATOM 718 C C . ILE A 1 91 ? 24.666 2.085 -55.258 1.00 93.75 91 ILE A C 1
ATOM 720 O O . ILE A 1 91 ? 25.004 1.578 -56.323 1.00 93.75 91 ILE A O 1
ATOM 724 N N . ASN A 1 92 ? 23.786 3.088 -55.187 1.00 94.31 92 ASN A N 1
ATOM 725 C CA . ASN A 1 92 ? 23.020 3.567 -56.346 1.00 94.31 92 ASN A CA 1
ATOM 726 C C . ASN A 1 92 ? 23.898 4.152 -57.466 1.00 94.31 92 ASN A C 1
ATOM 728 O O . ASN A 1 92 ? 23.523 4.093 -58.633 1.00 94.31 92 ASN A O 1
ATOM 732 N N . ARG A 1 93 ? 25.081 4.700 -57.144 1.00 93.44 93 ARG A N 1
ATOM 733 C CA . ARG A 1 93 ? 26.033 5.175 -58.166 1.00 93.44 93 ARG A CA 1
ATOM 734 C C . ARG A 1 93 ? 26.712 4.039 -58.929 1.00 93.44 93 ARG A C 1
ATOM 736 O O . ARG A 1 93 ? 26.990 4.205 -60.111 1.00 93.44 93 ARG A O 1
ATOM 743 N N . TYR A 1 94 ? 27.020 2.928 -58.259 1.00 92.00 94 TYR A N 1
ATOM 744 C CA . TYR A 1 94 ? 27.695 1.780 -58.883 1.00 92.00 94 TYR A CA 1
ATOM 745 C C . TYR A 1 94 ? 26.715 0.768 -59.487 1.00 92.00 94 TYR A C 1
ATOM 747 O O . TYR A 1 94 ? 27.052 0.094 -60.456 1.00 92.00 94 TYR A O 1
ATOM 755 N N . HIS A 1 95 ? 25.504 0.684 -58.939 1.00 87.31 95 HIS A N 1
ATOM 756 C CA . HIS A 1 95 ? 24.423 -0.182 -59.392 1.00 87.31 95 HIS A CA 1
ATOM 757 C C . HIS A 1 95 ? 23.129 0.638 -59.502 1.00 87.31 95 HIS A C 1
ATOM 759 O O . HIS A 1 95 ? 22.285 0.560 -58.607 1.00 87.31 95 HIS A O 1
ATOM 765 N N . PRO A 1 96 ? 22.973 1.458 -60.558 1.00 81.75 96 PRO A N 1
ATOM 766 C CA . PRO A 1 96 ? 21.737 2.193 -60.775 1.00 81.75 96 PRO A CA 1
ATOM 767 C C . PRO A 1 96 ? 20.593 1.197 -60.978 1.00 81.75 96 PRO A C 1
ATOM 769 O O . PRO A 1 96 ? 20.664 0.310 -61.829 1.00 81.75 96 PRO A O 1
ATOM 772 N N . THR A 1 97 ? 19.558 1.309 -60.152 1.00 76.88 97 THR A N 1
ATOM 773 C CA . THR A 1 97 ? 18.301 0.594 -60.358 1.00 76.88 97 THR A CA 1
ATOM 774 C C . THR A 1 97 ? 17.604 1.217 -61.569 1.00 76.88 97 THR A C 1
ATOM 776 O O . THR A 1 97 ? 17.454 2.437 -61.630 1.00 76.88 97 THR A O 1
ATOM 779 N N . ASN A 1 98 ? 17.283 0.388 -62.569 1.00 67.50 98 ASN A N 1
ATOM 780 C C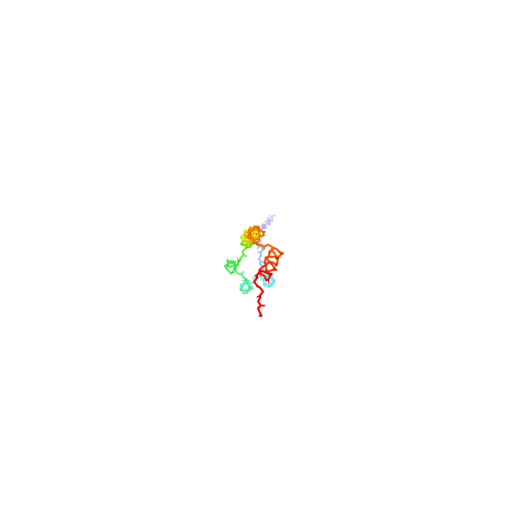A . ASN A 1 98 ? 16.534 0.802 -63.763 1.00 67.50 98 ASN A CA 1
ATOM 781 C C . ASN A 1 98 ? 15.112 1.243 -63.412 1.00 67.50 98 ASN A C 1
ATOM 783 O O . ASN A 1 98 ? 14.515 0.607 -62.512 1.00 67.50 98 ASN A O 1
#

Foldseek 3Di:
DDDDDDDDDDDDDDPVNVVVVVVVDDDPVNCVPDDDPVNCPPDDDPVNVVVVVVVVVVVVVVVVVVVVVVVVCCVPPPDDPVRVVVVVVVCCVVPPDD

Radius of gyration: 43.38 Å; chains: 1; bounding box: 61×21×144 Å

Sequence (98 aa):
MFKSVMVSVKPRLNQADVKLLKGIFATKDDLKKLATKDDLKDFATKIDLLKMERRLKLHVSKAKIDLATRISRVATSSP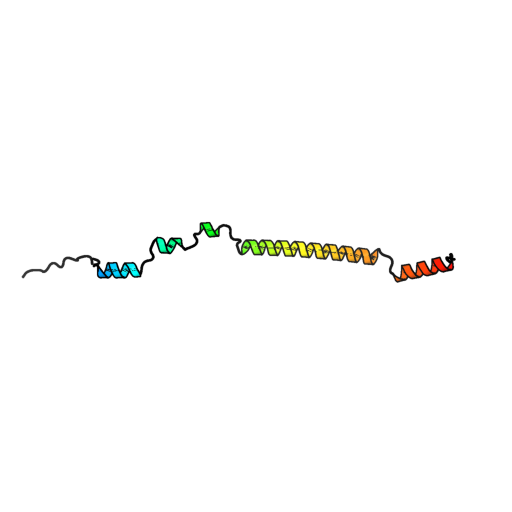TIKMFNDLEGRINRYHPTN

Secondary structure (DSSP, 8-state):
-PPP----PPP---HHHHHHHHHHSPPHHHHTTSPPTTTTTTSPPHHHHHHHHHHHHHHHHHHHHHHHHHHHHHHHHSPPHHHHHHHHHHHHHHS---

Organism: NCBI:txid1802525